Protein AF-A0A7J5YFG7-F1 (afdb_monomer)

Organism: Dissostichus mawsoni (NCBI:txid36200)

Nearest PDB structures (foldseek):
  5m31-assembly1_A  TM=5.733E-01  e=1.167E+00  Thermus aquaticus Y51MC23
  4o1f-assembly1_B  TM=4.281E-01  e=4.081E-01  Desulfitobacterium hafniense DCB-2
  7xhj-assembly1_B  TM=3.466E-01  e=3.187E-01  Deinococcus radiodurans R1 = ATCC 13939 = DSM 20539
  5lqd-assembly2_B  TM=6.273E-01  e=2.302E+00  Streptomyces venezuelae ATCC 10712
  4o1e-assembly1_B  TM=4.181E-01  e=1.690E+00  Desulfitobacterium hafniense DCB-2

Mean predicted aligned error: 8.56 Å

InterPro domains:
  IPR057106 NXPE, C-terminal [PF24536] (20-116)

Foldseek 3Di:
DPPPPDLVDEDAPPVVPCPPDPVVVLLVVLLVVLVVLVVVCVVPVPHAYEYEQAQDDPPDPVSVVSRVSNCVSCPPPRYHYLDNHVLQVVDPDDRDSPRDPVSVVVSVVVVCCRVPPPDDD

Structure (mmCIF, N/CA/C/O backbone):
data_AF-A0A7J5YFG7-F1
#
_entry.id   AF-A0A7J5YFG7-F1
#
loop_
_atom_site.group_PDB
_atom_site.id
_atom_site.type_symbol
_atom_site.label_atom_id
_atom_site.label_alt_id
_atom_site.label_comp_id
_atom_site.label_asym_id
_atom_site.label_entity_id
_atom_site.label_seq_id
_atom_site.pdbx_PDB_ins_code
_atom_site.Cartn_x
_atom_site.Cartn_y
_atom_site.Cartn_z
_atom_site.occupancy
_atom_site.B_iso_or_equiv
_atom_site.auth_seq_id
_atom_site.auth_comp_id
_atom_site.auth_asym_id
_atom_site.auth_atom_id
_atom_site.pdbx_PDB_model_num
ATOM 1 N N . MET A 1 1 ? 3.954 8.766 33.338 1.00 30.98 1 MET A N 1
ATOM 2 C CA . MET A 1 1 ? 2.622 8.396 32.813 1.00 30.98 1 MET A CA 1
ATOM 3 C C . MET A 1 1 ? 2.689 8.447 31.288 1.00 30.98 1 MET A C 1
ATOM 5 O O . MET A 1 1 ? 2.490 9.496 30.697 1.00 30.98 1 MET A O 1
ATOM 9 N N . ILE A 1 2 ? 3.128 7.351 30.657 1.00 34.25 2 ILE A N 1
ATOM 10 C CA . ILE A 1 2 ? 3.296 7.263 29.197 1.00 34.25 2 ILE A CA 1
ATOM 11 C C . ILE A 1 2 ? 1.944 6.848 28.621 1.00 34.25 2 ILE A C 1
ATOM 13 O O . ILE A 1 2 ? 1.423 5.787 28.962 1.00 34.25 2 ILE A O 1
ATOM 17 N N . ASN A 1 3 ? 1.360 7.719 27.807 1.00 30.55 3 ASN A N 1
ATOM 18 C CA . ASN A 1 3 ? 0.029 7.574 27.236 1.00 30.55 3 ASN A CA 1
ATOM 19 C C . ASN A 1 3 ? -0.005 6.343 26.304 1.00 30.55 3 ASN A C 1
ATOM 21 O O . ASN A 1 3 ? 0.471 6.400 25.172 1.00 30.55 3 ASN A O 1
ATOM 25 N N . ARG A 1 4 ? -0.522 5.201 26.784 1.00 37.06 4 ARG A N 1
ATOM 26 C CA . ARG A 1 4 ? -0.696 3.954 26.009 1.00 37.06 4 ARG A CA 1
ATOM 27 C C . ARG A 1 4 ? -1.916 4.048 25.077 1.00 37.06 4 ARG A C 1
ATOM 29 O O . ARG A 1 4 ? -2.811 3.212 25.121 1.00 37.06 4 ARG A O 1
ATOM 36 N N . GLY A 1 5 ? -1.960 5.087 24.246 1.00 34.34 5 GLY A N 1
ATOM 37 C CA . GLY A 1 5 ? -2.855 5.186 23.095 1.00 34.34 5 GLY A CA 1
ATOM 38 C C . GLY A 1 5 ? -2.133 4.613 21.886 1.00 34.34 5 GLY A C 1
ATOM 39 O O . GLY A 1 5 ? -1.482 5.344 21.148 1.00 34.34 5 GLY A O 1
ATOM 40 N N . SER A 1 6 ? -2.151 3.292 21.758 1.00 38.94 6 SER A N 1
ATOM 41 C CA . SER A 1 6 ? -1.314 2.528 20.841 1.00 38.94 6 SER A CA 1
ATOM 42 C C . SER A 1 6 ? -1.574 2.852 19.365 1.00 38.94 6 SER A C 1
ATOM 44 O O . SER A 1 6 ? -2.350 2.180 18.687 1.00 38.94 6 SER A O 1
ATOM 46 N N . GLN A 1 7 ? -0.874 3.856 18.839 1.00 43.31 7 GLN A N 1
ATOM 47 C CA . GLN A 1 7 ? -0.642 4.015 17.407 1.00 43.31 7 GLN A CA 1
ATOM 48 C C . GLN A 1 7 ? 0.304 2.896 16.959 1.00 43.31 7 GLN A C 1
ATOM 50 O O . GLN A 1 7 ? 1.520 3.065 16.872 1.00 43.31 7 GLN A O 1
ATOM 55 N N . HIS A 1 8 ? -0.238 1.697 16.747 1.00 42.56 8 HIS A N 1
ATOM 56 C CA . HIS A 1 8 ? 0.517 0.597 16.158 1.00 42.56 8 HIS A CA 1
ATOM 57 C C . HIS A 1 8 ? 0.703 0.885 14.666 1.00 42.56 8 HIS A C 1
ATOM 59 O O . HIS A 1 8 ? -0.118 0.539 13.822 1.00 42.56 8 HIS A O 1
ATOM 65 N N . CYS A 1 9 ? 1.782 1.623 14.417 1.00 39.88 9 CYS A N 1
ATOM 66 C CA . CYS A 1 9 ? 2.243 2.167 13.155 1.00 39.88 9 CYS A CA 1
ATOM 67 C C . CYS A 1 9 ? 2.390 1.103 12.051 1.00 39.88 9 CYS A C 1
ATOM 69 O O . CYS A 1 9 ? 2.927 0.013 12.261 1.00 39.88 9 CYS A O 1
ATOM 71 N N . CYS A 1 10 ? 1.894 1.494 10.876 1.00 39.06 10 CYS A N 1
ATOM 72 C CA . CYS A 1 10 ? 2.073 0.984 9.522 1.00 39.06 10 CYS A CA 1
ATOM 73 C C . CYS A 1 10 ? 3.182 -0.058 9.318 1.00 39.06 10 CYS A C 1
ATOM 75 O O . CYS A 1 10 ? 4.372 0.263 9.344 1.00 39.06 10 CYS A O 1
ATOM 77 N N . ARG A 1 11 ? 2.804 -1.289 8.942 1.00 35.78 11 ARG A N 1
ATOM 78 C CA . ARG A 1 11 ? 3.754 -2.207 8.306 1.00 35.78 11 ARG A CA 1
ATOM 79 C C . ARG A 1 11 ? 3.726 -2.017 6.793 1.00 35.78 11 ARG A C 1
ATOM 81 O O . AR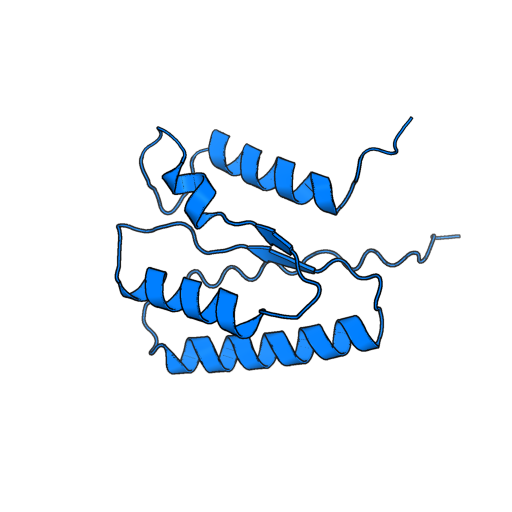G A 1 11 ? 2.868 -2.550 6.099 1.00 35.78 11 ARG A O 1
ATOM 88 N N . PHE A 1 12 ? 4.696 -1.252 6.305 1.00 35.41 12 PHE A N 1
ATOM 89 C CA . PHE A 1 12 ? 5.015 -1.108 4.889 1.00 35.41 12 PHE A CA 1
ATOM 90 C C . PHE A 1 12 ? 5.529 -2.455 4.348 1.00 35.41 12 PHE A C 1
ATOM 92 O O . PHE A 1 12 ? 6.673 -2.839 4.592 1.00 35.41 12 PHE A O 1
ATOM 99 N N . TRP A 1 13 ? 4.689 -3.209 3.638 1.00 41.53 13 TRP A N 1
ATOM 100 C CA . TRP A 1 13 ? 5.128 -4.424 2.948 1.00 41.53 13 TRP A CA 1
ATOM 101 C C . TRP A 1 13 ? 5.626 -4.053 1.555 1.00 41.53 13 TRP A C 1
ATOM 103 O O . TRP A 1 13 ? 4.875 -4.051 0.585 1.00 41.53 13 TRP A O 1
ATOM 113 N N . ASN A 1 14 ? 6.911 -3.715 1.456 1.00 40.75 14 ASN A N 1
ATOM 114 C CA . ASN A 1 14 ? 7.567 -3.549 0.166 1.00 40.75 14 ASN A CA 1
ATOM 115 C C . ASN A 1 14 ? 7.829 -4.951 -0.422 1.00 40.75 14 ASN A C 1
ATOM 117 O O . ASN A 1 14 ? 8.824 -5.595 -0.100 1.00 40.75 14 ASN A O 1
ATOM 121 N N . LEU A 1 15 ? 6.902 -5.466 -1.238 1.00 52.28 15 LEU A N 1
ATOM 122 C CA . LEU A 1 15 ? 7.013 -6.769 -1.923 1.00 52.28 15 LEU A CA 1
ATOM 123 C C . LEU A 1 15 ? 7.912 -6.687 -3.178 1.00 52.28 15 LEU A C 1
ATOM 125 O O . LEU A 1 15 ? 7.698 -7.410 -4.147 1.00 52.28 15 LEU A O 1
ATOM 129 N N . GLY A 1 16 ? 8.927 -5.816 -3.166 1.00 47.62 16 GLY A N 1
ATOM 130 C CA . GLY A 1 16 ? 9.781 -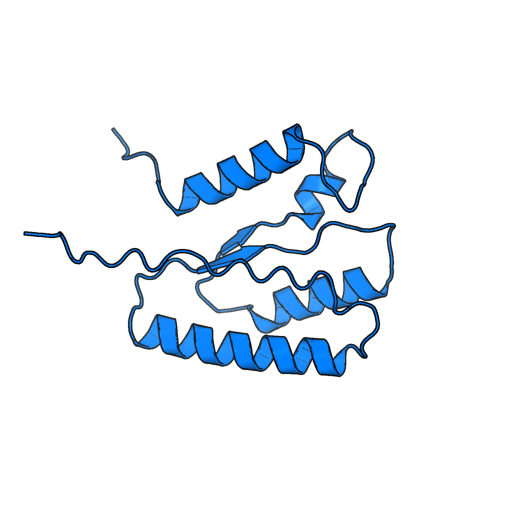5.501 -4.319 1.00 47.62 16 GLY A CA 1
ATOM 131 C C . GLY A 1 16 ? 10.718 -6.622 -4.792 1.00 47.62 16 GLY A C 1
ATOM 132 O O . GLY A 1 16 ? 11.449 -6.431 -5.757 1.00 47.62 16 GLY A O 1
ATOM 133 N N . SER A 1 17 ? 10.704 -7.792 -4.152 1.00 51.75 17 SER A N 1
ATOM 134 C CA . SER A 1 17 ? 11.582 -8.934 -4.460 1.00 51.75 17 SER A CA 1
ATOM 135 C C . SER A 1 17 ? 10.818 -10.242 -4.721 1.00 51.75 17 SER A C 1
ATOM 137 O O . SER A 1 17 ? 11.350 -11.332 -4.530 1.00 51.75 17 SER A O 1
ATOM 139 N N . LEU A 1 18 ? 9.560 -10.154 -5.176 1.00 52.66 18 LEU A N 1
ATOM 140 C CA . LEU A 1 18 ? 8.763 -11.316 -5.609 1.00 52.66 18 LEU A CA 1
ATOM 141 C C . LEU A 1 18 ? 8.775 -11.582 -7.117 1.00 52.66 18 LEU A C 1
ATOM 143 O O . LEU A 1 18 ? 8.168 -12.552 -7.555 1.00 52.66 18 LEU A O 1
ATOM 147 N N . TRP A 1 19 ? 9.484 -10.771 -7.899 1.00 54.06 19 TRP A N 1
ATOM 148 C CA . TRP A 1 19 ? 9.400 -10.809 -9.362 1.00 54.06 19 TRP A CA 1
ATOM 149 C C . TRP A 1 19 ? 9.885 -12.123 -9.996 1.00 54.06 19 TRP A C 1
ATOM 151 O O . TRP A 1 19 ? 9.442 -12.482 -11.078 1.00 54.06 19 TRP A O 1
ATOM 161 N N . PHE A 1 20 ? 10.753 -12.867 -9.303 1.00 59.88 20 PHE A N 1
ATOM 162 C CA . PHE A 1 20 ? 11.264 -14.168 -9.753 1.00 59.88 20 PHE A CA 1
ATOM 163 C C . PHE A 1 20 ? 10.424 -15.366 -9.288 1.00 59.88 20 PHE A C 1
ATOM 165 O O . PHE A 1 20 ? 10.790 -16.508 -9.552 1.00 59.88 20 PHE A O 1
ATOM 172 N N . PHE A 1 21 ? 9.325 -15.138 -8.564 1.00 70.25 21 PHE A N 1
ATOM 173 C CA . PHE A 1 21 ? 8.503 -16.213 -8.015 1.00 70.25 21 PHE A CA 1
ATOM 174 C C . PHE A 1 21 ? 7.160 -16.314 -8.744 1.00 70.25 21 PHE A C 1
ATOM 176 O O . PHE A 1 21 ? 6.586 -15.286 -9.103 1.00 70.25 21 PHE A O 1
ATOM 183 N N . PRO A 1 22 ? 6.604 -17.529 -8.898 1.00 84.25 22 PRO A N 1
ATOM 184 C CA . PRO A 1 22 ? 5.261 -17.712 -9.437 1.00 84.25 22 PRO A CA 1
ATOM 185 C C . PRO A 1 22 ? 4.210 -16.913 -8.653 1.00 84.25 22 PRO A C 1
ATOM 187 O O . PRO A 1 22 ? 4.317 -16.741 -7.429 1.00 84.25 22 PRO A O 1
ATOM 190 N N . ILE A 1 23 ? 3.166 -16.454 -9.345 1.00 85.62 23 ILE A N 1
ATOM 191 C CA . ILE A 1 23 ? 2.096 -15.619 -8.775 1.00 85.62 23 ILE A CA 1
ATOM 192 C C . ILE A 1 23 ? 1.392 -16.301 -7.589 1.00 85.62 23 ILE A C 1
ATOM 194 O O . ILE A 1 23 ? 0.935 -15.642 -6.657 1.00 85.62 23 ILE A O 1
ATOM 198 N N . GLU A 1 24 ? 1.378 -17.630 -7.541 1.00 89.44 24 GLU A N 1
ATOM 199 C CA . GLU A 1 24 ? 0.816 -18.422 -6.450 1.00 89.44 24 GLU A CA 1
ATOM 200 C C . GLU A 1 24 ? 1.551 -18.180 -5.127 1.00 89.44 24 GLU A C 1
ATOM 202 O O . GLU A 1 24 ? 0.944 -18.220 -4.054 1.00 89.44 24 GLU A O 1
ATOM 207 N N . VAL A 1 25 ? 2.863 -17.921 -5.171 1.00 88.31 25 VAL A N 1
ATOM 208 C CA . VAL A 1 25 ? 3.648 -17.567 -3.979 1.00 88.31 25 VAL A CA 1
ATOM 209 C C . VAL A 1 25 ? 3.238 -16.184 -3.480 1.00 88.31 25 VAL A C 1
ATOM 211 O O . VAL A 1 25 ? 3.069 -15.993 -2.272 1.00 88.31 25 VAL A O 1
ATOM 214 N N . TYR A 1 26 ? 3.024 -15.238 -4.398 1.00 85.81 26 TYR A N 1
ATOM 215 C CA . TYR A 1 26 ? 2.524 -13.900 -4.086 1.00 85.81 26 TYR A CA 1
ATOM 216 C C . TYR A 1 26 ? 1.130 -13.962 -3.444 1.00 85.81 26 TYR A C 1
ATOM 218 O O . TYR A 1 26 ? 0.938 -13.441 -2.343 1.00 85.81 26 TYR A O 1
ATOM 226 N N . ILE A 1 27 ? 0.195 -14.702 -4.050 1.00 91.31 27 ILE A N 1
ATOM 227 C CA . ILE A 1 27 ? -1.164 -14.918 -3.531 1.00 91.31 27 ILE A CA 1
ATOM 228 C C . ILE A 1 27 ? -1.126 -15.523 -2.125 1.00 91.31 27 ILE A C 1
ATOM 230 O O . ILE A 1 27 ? -1.748 -14.985 -1.208 1.00 91.31 27 ILE A O 1
ATOM 234 N N . ARG A 1 28 ? -0.361 -16.603 -1.912 1.00 92.44 28 ARG A N 1
ATOM 235 C CA . ARG A 1 28 ? -0.250 -17.253 -0.594 1.00 92.44 28 ARG A CA 1
ATOM 236 C C . ARG A 1 28 ? 0.283 -16.303 0.478 1.00 92.44 28 ARG A C 1
ATOM 238 O O . ARG A 1 28 ? -0.204 -16.316 1.610 1.00 92.44 28 ARG A O 1
ATOM 245 N N . ARG A 1 29 ? 1.271 -15.464 0.145 1.00 90.06 29 ARG A N 1
ATOM 246 C CA . ARG A 1 29 ? 1.791 -14.443 1.070 1.00 90.06 29 ARG A CA 1
ATOM 247 C C . ARG A 1 29 ? 0.718 -13.412 1.407 1.00 90.06 29 ARG A C 1
ATOM 249 O O . ARG A 1 29 ? 0.496 -13.145 2.586 1.00 90.06 29 ARG A O 1
ATOM 256 N N . LEU A 1 30 ? 0.016 -12.889 0.405 1.00 91.62 30 LEU A N 1
ATOM 257 C CA . LEU A 1 30 ? -1.044 -11.907 0.620 1.00 91.62 30 LEU A CA 1
ATOM 258 C C . LEU A 1 30 ? -2.227 -12.470 1.416 1.00 91.62 30 LEU A C 1
ATOM 260 O O . LEU A 1 30 ? -2.753 -11.771 2.275 1.00 91.62 30 LEU A O 1
ATOM 264 N N . GLN A 1 31 ? -2.604 -13.734 1.219 1.00 94.00 31 GLN A N 1
ATOM 265 C CA . GLN A 1 31 ? -3.641 -14.394 2.022 1.00 94.00 31 GLN A CA 1
ATOM 266 C C . GLN A 1 31 ? -3.252 -14.490 3.505 1.00 94.00 31 GLN A C 1
ATOM 268 O O . GLN A 1 31 ? -4.071 -14.203 4.381 1.00 94.00 31 GLN A O 1
ATOM 273 N N . ARG A 1 32 ? -1.989 -14.830 3.804 1.00 94.31 32 ARG A N 1
ATOM 274 C CA . ARG A 1 32 ? -1.474 -14.833 5.185 1.00 94.31 32 ARG A CA 1
ATOM 275 C C . ARG A 1 32 ? -1.506 -13.433 5.801 1.00 94.31 32 ARG A C 1
ATOM 277 O O . ARG A 1 32 ? -1.921 -13.287 6.949 1.00 94.31 32 ARG A O 1
ATOM 284 N N . ILE A 1 33 ? -1.128 -12.406 5.035 1.00 92.44 33 ILE A N 1
ATOM 285 C CA . ILE A 1 33 ? -1.199 -11.008 5.486 1.00 92.44 33 ILE A CA 1
ATOM 286 C C . ILE A 1 33 ? -2.657 -10.589 5.710 1.00 92.44 33 ILE A C 1
ATOM 288 O O . ILE A 1 33 ? -2.954 -10.022 6.757 1.00 92.44 33 ILE A O 1
ATOM 292 N N . ARG A 1 34 ? -3.583 -10.919 4.799 1.00 94.25 34 ARG A N 1
ATOM 293 C CA . ARG A 1 34 ? -5.022 -10.654 4.962 1.00 94.25 34 ARG A CA 1
ATOM 294 C C . ARG A 1 34 ? -5.546 -11.261 6.263 1.00 94.25 34 ARG A C 1
ATOM 296 O O . ARG A 1 34 ? -6.213 -10.569 7.022 1.00 94.25 34 ARG A O 1
ATOM 303 N N . SER A 1 35 ? -5.215 -12.520 6.554 1.00 95.31 35 SER A N 1
ATOM 304 C CA . SER A 1 35 ? -5.622 -13.176 7.805 1.00 95.31 35 SER A CA 1
ATOM 305 C C . SER A 1 35 ? -5.079 -12.450 9.043 1.00 95.31 35 SER A C 1
ATOM 307 O O . SER A 1 35 ? -5.821 -12.211 9.995 1.00 95.31 35 SER A O 1
ATOM 309 N N . ALA A 1 36 ? -3.809 -12.032 9.018 1.00 94.38 36 ALA A N 1
ATOM 310 C CA . ALA A 1 36 ? -3.216 -11.247 10.099 1.00 94.38 36 ALA A CA 1
ATOM 311 C C . ALA A 1 36 ? -3.889 -9.872 10.266 1.00 94.38 36 ALA A C 1
ATOM 313 O O . ALA A 1 36 ? -4.128 -9.444 11.392 1.00 94.38 36 ALA A O 1
ATOM 314 N N . VAL A 1 37 ? -4.235 -9.209 9.160 1.00 92.38 37 VAL A N 1
ATOM 315 C CA . VAL A 1 37 ? -4.968 -7.935 9.148 1.00 92.38 37 VAL A CA 1
ATOM 316 C C . VAL A 1 37 ? -6.363 -8.092 9.748 1.00 92.38 37 VAL A C 1
ATOM 318 O O . VAL A 1 37 ? -6.739 -7.298 10.603 1.00 92.38 37 VAL A O 1
ATOM 321 N N . VAL A 1 38 ? -7.106 -9.134 9.367 1.00 94.81 38 VAL A N 1
ATOM 322 C CA . VAL A 1 38 ? -8.431 -9.421 9.940 1.00 94.81 38 VAL A CA 1
ATOM 323 C C . VAL A 1 38 ? -8.331 -9.611 11.452 1.00 94.81 38 VAL A C 1
ATOM 325 O O . VAL A 1 38 ? -9.066 -8.973 12.195 1.00 94.81 38 VAL A O 1
ATOM 328 N N . ARG A 1 39 ? -7.366 -10.410 11.923 1.00 95.06 39 ARG A N 1
ATOM 329 C CA . ARG A 1 39 ? -7.132 -10.613 13.363 1.00 95.06 39 ARG A CA 1
ATOM 330 C C . ARG A 1 39 ? -6.739 -9.327 14.096 1.00 95.06 39 ARG A C 1
ATOM 332 O O . ARG A 1 39 ? -7.081 -9.158 15.262 1.00 95.06 39 ARG A O 1
ATOM 339 N N . LEU A 1 40 ? -5.987 -8.441 13.442 1.00 91.38 40 LEU A N 1
ATOM 340 C CA . LEU A 1 40 ? -5.615 -7.147 14.010 1.00 91.38 40 LEU A CA 1
ATOM 341 C C . LEU A 1 40 ? -6.839 -6.239 14.160 1.00 91.38 40 LEU A C 1
ATOM 343 O O . LEU A 1 40 ? -7.020 -5.663 15.227 1.00 91.38 40 LEU A O 1
ATOM 347 N N . LEU A 1 41 ? -7.678 -6.149 13.127 1.00 91.19 41 LEU A N 1
ATOM 348 C CA . LEU A 1 41 ? -8.899 -5.341 13.149 1.00 91.19 41 LEU A CA 1
ATOM 349 C C . LEU A 1 41 ? -9.935 -5.883 14.140 1.00 91.19 41 LEU A C 1
ATOM 351 O O . LEU A 1 41 ? -10.606 -5.093 14.792 1.00 91.19 41 LEU A O 1
ATOM 355 N N . ASP A 1 42 ? -10.016 -7.202 14.309 1.00 94.19 42 ASP A N 1
ATOM 356 C CA . ASP A 1 42 ? -10.871 -7.836 15.318 1.00 94.19 42 ASP A CA 1
ATOM 357 C C . ASP A 1 42 ? -10.456 -7.438 16.748 1.00 94.19 42 ASP A C 1
ATOM 359 O O . ASP A 1 42 ? -11.280 -7.051 17.573 1.00 94.19 42 ASP A O 1
ATOM 363 N N . ARG A 1 43 ? -9.144 -7.416 17.029 1.00 94.62 43 ARG A N 1
ATOM 364 C CA . ARG A 1 43 ? -8.606 -6.980 18.331 1.00 94.62 43 ARG A CA 1
ATOM 365 C C . ARG A 1 43 ? -8.655 -5.460 18.529 1.00 94.62 43 ARG A C 1
ATOM 367 O O . ARG A 1 43 ? -8.766 -4.989 19.661 1.00 94.62 43 ARG A O 1
ATOM 374 N N . ALA A 1 44 ? -8.470 -4.695 17.460 1.00 92.06 44 ALA A N 1
ATOM 375 C CA . ALA A 1 44 ? -8.329 -3.245 17.488 1.00 92.06 44 ALA A CA 1
ATOM 376 C C . ALA A 1 44 ? -9.017 -2.618 16.259 1.00 92.06 44 ALA A C 1
ATOM 378 O O . ALA A 1 44 ? -8.352 -2.227 15.298 1.00 92.06 44 ALA A O 1
ATOM 379 N N . PRO A 1 45 ? -10.352 -2.453 16.287 1.00 91.19 45 PRO A N 1
ATOM 380 C CA . PRO A 1 45 ? -11.119 -2.009 15.117 1.00 91.19 45 PRO A CA 1
ATOM 381 C C . PRO A 1 45 ? -10.817 -0.566 14.694 1.00 91.19 45 PRO A C 1
ATOM 383 O O . PRO A 1 45 ? -11.090 -0.179 13.562 1.00 91.19 45 PRO A O 1
ATOM 386 N N . LYS A 1 46 ? -10.228 0.235 15.591 1.00 88.50 46 LYS A N 1
ATOM 387 C CA . LYS A 1 46 ? -9.800 1.618 15.324 1.00 88.50 46 LYS A CA 1
ATOM 388 C C . LYS A 1 46 ? -8.406 1.712 14.688 1.00 88.50 46 LYS A C 1
ATOM 390 O O . LYS A 1 46 ? -7.917 2.818 14.474 1.00 88.50 46 LYS A O 1
ATOM 395 N N . THR A 1 47 ? -7.726 0.590 14.444 1.00 88.25 47 THR A N 1
ATOM 396 C CA . THR A 1 47 ? -6.402 0.605 13.818 1.00 88.25 47 THR A CA 1
ATOM 397 C C . THR A 1 47 ? -6.510 1.000 12.350 1.00 88.25 47 THR A C 1
ATOM 399 O O . THR A 1 47 ? -7.226 0.375 11.575 1.00 88.25 47 THR A O 1
ATOM 402 N N . VAL A 1 48 ? -5.744 2.018 11.966 1.00 89.50 48 VAL A N 1
ATOM 403 C CA . VAL A 1 48 ? -5.603 2.443 10.574 1.00 89.50 48 VAL A CA 1
ATOM 404 C C . VAL A 1 48 ? -4.581 1.539 9.892 1.00 89.50 48 VAL A C 1
ATOM 406 O O . VAL A 1 48 ? -3.430 1.452 10.324 1.00 89.50 48 VAL A O 1
ATOM 409 N N . ILE A 1 49 ? -4.996 0.854 8.829 1.00 89.88 49 ILE A N 1
ATOM 410 C CA . ILE A 1 49 ? -4.125 -0.026 8.045 1.00 89.88 49 ILE A CA 1
ATOM 411 C C . ILE A 1 49 ? -3.923 0.598 6.678 1.00 89.88 49 ILE A C 1
ATOM 413 O O . ILE A 1 49 ? -4.883 0.871 5.966 1.00 89.88 49 ILE A O 1
ATOM 417 N N . ILE A 1 50 ? -2.662 0.800 6.316 1.00 90.25 50 ILE A N 1
ATOM 418 C CA . ILE A 1 50 ? -2.269 1.439 5.066 1.00 90.25 50 ILE A CA 1
ATOM 419 C C . ILE A 1 50 ? -1.417 0.453 4.272 1.00 90.25 50 ILE A C 1
ATOM 421 O O . ILE A 1 50 ? -0.434 -0.084 4.786 1.00 90.25 50 ILE A O 1
ATOM 425 N N . ILE A 1 51 ? -1.799 0.204 3.024 1.00 89.88 51 ILE A N 1
ATOM 426 C CA . ILE A 1 51 ? -1.107 -0.694 2.099 1.00 89.88 51 ILE A CA 1
ATOM 427 C C . ILE A 1 51 ? -0.662 0.130 0.898 1.00 89.88 51 ILE A C 1
ATOM 429 O O . ILE A 1 51 ? -1.448 0.860 0.306 1.00 89.88 51 ILE A O 1
ATOM 433 N N . ARG A 1 52 ? 0.605 0.009 0.520 1.00 87.25 52 ARG A N 1
ATOM 434 C CA . ARG A 1 52 ? 1.160 0.696 -0.646 1.00 87.25 52 ARG A CA 1
ATOM 435 C C . ARG A 1 52 ? 1.203 -0.252 -1.849 1.00 87.25 52 ARG A C 1
ATOM 437 O O . ARG A 1 52 ? 1.671 -1.380 -1.697 1.00 87.25 52 ARG A O 1
ATOM 444 N N . THR A 1 53 ? 0.773 0.210 -3.025 1.00 85.25 53 THR A N 1
ATOM 445 C CA . THR A 1 53 ? 0.938 -0.527 -4.294 1.00 85.25 53 THR A CA 1
ATOM 446 C C . THR A 1 53 ? 2.384 -0.452 -4.807 1.00 85.25 53 THR A C 1
ATOM 448 O O . THR A 1 53 ? 3.196 0.361 -4.353 1.00 85.25 53 THR A O 1
ATOM 451 N N . ALA A 1 54 ? 2.772 -1.361 -5.701 1.00 79.62 54 ALA A N 1
ATOM 452 C CA . ALA A 1 54 ? 4.119 -1.345 -6.267 1.00 79.62 54 ALA A CA 1
ATOM 453 C C . ALA A 1 54 ? 4.299 -0.142 -7.209 1.00 79.62 54 ALA A C 1
ATOM 455 O O . ALA A 1 54 ? 3.348 0.302 -7.845 1.00 79.62 54 ALA A O 1
ATOM 456 N N . ASN A 1 55 ? 5.529 0.365 -7.334 1.00 75.81 55 ASN A N 1
ATOM 457 C CA . ASN A 1 55 ? 5.829 1.338 -8.386 1.00 75.81 55 ASN A CA 1
ATOM 458 C C . ASN A 1 55 ? 5.878 0.606 -9.734 1.00 75.81 55 ASN A C 1
ATOM 460 O O . ASN A 1 55 ? 6.422 -0.504 -9.789 1.00 75.81 55 ASN A O 1
ATOM 464 N N . PRO A 1 56 ? 5.390 1.220 -10.820 1.00 68.88 56 PRO A N 1
ATOM 465 C CA . PRO A 1 56 ? 5.435 0.608 -12.130 1.00 68.88 56 PRO A CA 1
ATOM 466 C C . PRO A 1 56 ? 6.892 0.535 -12.590 1.00 68.88 56 PRO A C 1
ATOM 468 O O . PRO A 1 56 ? 7.535 1.547 -12.868 1.00 68.88 56 PRO A O 1
ATOM 471 N N . LYS A 1 57 ? 7.431 -0.683 -12.674 1.00 64.19 57 LYS A N 1
ATOM 472 C CA . LYS A 1 57 ? 8.623 -0.963 -13.474 1.00 64.19 57 LYS A CA 1
ATOM 473 C C . LYS A 1 57 ? 8.155 -1.346 -14.865 1.00 64.19 57 LYS A C 1
ATOM 475 O O . LYS A 1 57 ? 7.543 -2.394 -15.015 1.00 64.19 57 LYS A O 1
ATOM 480 N N . ALA A 1 58 ? 8.438 -0.481 -15.839 1.00 57.59 58 ALA A N 1
ATOM 481 C CA . ALA A 1 58 ? 8.384 -0.777 -17.271 1.00 57.59 58 ALA A CA 1
ATOM 482 C C . ALA A 1 58 ? 7.249 -1.741 -17.678 1.00 57.59 58 ALA A C 1
ATOM 484 O O . ALA A 1 58 ? 7.549 -2.854 -18.080 1.00 57.59 58 ALA A O 1
ATOM 485 N N . PHE A 1 59 ? 5.979 -1.331 -17.515 1.00 62.06 59 PHE A N 1
ATOM 486 C CA . PHE A 1 59 ? 4.766 -2.006 -18.028 1.00 62.06 59 PHE A CA 1
ATOM 487 C C . PHE A 1 59 ? 4.841 -3.540 -18.144 1.00 62.06 59 PHE A C 1
ATOM 489 O O . PHE A 1 59 ? 4.445 -4.133 -19.146 1.00 62.06 59 PHE A O 1
ATOM 496 N N . ASP A 1 60 ? 5.356 -4.204 -17.116 1.00 73.94 60 ASP A N 1
ATOM 497 C CA . ASP A 1 60 ? 5.470 -5.649 -17.141 1.00 73.94 60 ASP A CA 1
ATOM 498 C C . ASP A 1 60 ? 4.110 -6.250 -16.746 1.00 73.94 60 ASP A C 1
ATOM 500 O O . ASP A 1 60 ? 3.454 -5.836 -15.781 1.00 73.94 60 ASP A O 1
ATOM 504 N N . TRP A 1 61 ? 3.634 -7.201 -17.551 1.00 80.00 61 TRP A N 1
ATOM 505 C CA . TRP A 1 61 ? 2.337 -7.851 -17.347 1.00 80.00 61 TRP A CA 1
ATOM 506 C C . TRP A 1 61 ? 2.213 -8.437 -15.936 1.00 80.00 61 TRP A C 1
ATOM 508 O O . TRP A 1 61 ? 1.145 -8.384 -15.327 1.00 80.00 61 TRP A O 1
ATOM 518 N N . PHE A 1 62 ? 3.314 -8.952 -15.386 1.00 81.88 62 PHE A N 1
ATOM 519 C CA . PHE A 1 62 ? 3.342 -9.576 -14.070 1.00 81.88 62 PHE A CA 1
ATOM 520 C C . PHE A 1 62 ? 3.039 -8.594 -12.925 1.00 81.88 62 PHE A C 1
ATOM 522 O O . PHE A 1 62 ? 2.305 -8.934 -11.998 1.00 81.88 62 PHE A O 1
ATOM 529 N N . SER A 1 63 ? 3.528 -7.359 -12.996 1.00 80.31 63 SER A N 1
ATOM 530 C CA . SER A 1 63 ? 3.285 -6.305 -12.009 1.00 80.31 63 SER A CA 1
ATOM 531 C C . SER A 1 63 ? 1.830 -5.861 -12.040 1.00 80.31 63 SER A C 1
ATOM 533 O O . SER A 1 63 ? 1.225 -5.683 -10.983 1.00 80.31 63 SER A O 1
ATOM 535 N N . VAL A 1 64 ? 1.233 -5.783 -13.235 1.00 84.81 64 VAL A N 1
ATOM 536 C CA . VAL A 1 64 ? -0.209 -5.537 -13.394 1.00 84.81 64 VAL A CA 1
ATOM 537 C C . VAL A 1 64 ? -1.026 -6.666 -12.758 1.00 84.81 64 VAL A C 1
ATOM 539 O O . VAL A 1 64 ? -2.020 -6.405 -12.080 1.00 84.81 64 VAL A O 1
ATOM 542 N N . GLN A 1 65 ? -0.611 -7.925 -12.932 1.00 87.31 65 GLN A N 1
ATOM 543 C CA . GLN A 1 65 ? -1.263 -9.062 -12.274 1.00 87.31 65 GLN A CA 1
ATOM 544 C C . GLN A 1 65 ? -1.140 -8.983 -10.747 1.00 87.31 65 GLN A C 1
ATOM 546 O O . GLN A 1 65 ? -2.131 -9.171 -10.041 1.00 87.31 65 GLN A O 1
ATOM 551 N N . CYS A 1 66 ? 0.042 -8.649 -10.228 1.00 86.25 66 CYS A N 1
ATOM 552 C CA . CYS A 1 66 ? 0.265 -8.503 -8.791 1.00 86.25 66 CYS A CA 1
ATOM 553 C C . CYS A 1 66 ? -0.598 -7.388 -8.184 1.00 86.25 66 CYS A C 1
ATOM 555 O O . CYS A 1 66 ? -1.209 -7.602 -7.138 1.00 86.25 66 CYS A O 1
ATOM 557 N N . ASP A 1 67 ? -0.704 -6.232 -8.845 1.00 87.94 67 ASP A N 1
ATOM 558 C CA . ASP A 1 67 ? -1.552 -5.125 -8.388 1.00 87.94 67 ASP A CA 1
ATOM 559 C C . ASP A 1 67 ? -3.039 -5.520 -8.350 1.00 87.94 67 ASP A C 1
ATOM 561 O O . ASP A 1 67 ? -3.716 -5.331 -7.334 1.00 87.94 67 ASP A O 1
ATOM 565 N N . LYS A 1 68 ? -3.537 -6.187 -9.401 1.00 90.75 68 LYS A N 1
ATOM 566 C CA . LYS A 1 68 ? -4.915 -6.711 -9.440 1.00 90.75 68 LYS A CA 1
ATOM 567 C C . LYS A 1 68 ? -5.189 -7.691 -8.302 1.00 90.75 68 LYS A C 1
ATOM 569 O O . LYS A 1 68 ? -6.215 -7.585 -7.627 1.00 90.75 68 LYS A O 1
ATOM 574 N N . VAL A 1 69 ? -4.270 -8.628 -8.067 1.00 92.12 69 VAL A N 1
ATOM 575 C CA . VAL A 1 69 ? -4.372 -9.605 -6.975 1.00 92.12 69 VAL A CA 1
ATOM 576 C C . VAL A 1 69 ? -4.359 -8.908 -5.614 1.00 92.12 69 VAL A C 1
ATOM 578 O O . VAL A 1 69 ? -5.173 -9.250 -4.755 1.00 92.12 69 VAL A O 1
ATOM 581 N N . LEU A 1 70 ? -3.486 -7.918 -5.408 1.00 91.62 70 LEU A N 1
ATOM 582 C CA . LEU A 1 70 ? -3.420 -7.141 -4.170 1.00 91.62 70 LEU A CA 1
ATOM 583 C C . LEU A 1 70 ? -4.765 -6.471 -3.869 1.00 91.62 70 LEU A C 1
ATOM 585 O O . LEU A 1 70 ? -5.321 -6.665 -2.785 1.00 91.62 70 LEU A O 1
ATOM 589 N N . ARG A 1 71 ? -5.327 -5.744 -4.842 1.00 92.38 71 ARG A N 1
ATOM 590 C CA . ARG A 1 71 ? -6.630 -5.078 -4.691 1.00 92.38 71 ARG A CA 1
ATOM 591 C C . ARG A 1 71 ? -7.750 -6.076 -4.426 1.00 92.38 71 ARG A C 1
ATOM 593 O O . ARG A 1 71 ? -8.577 -5.840 -3.549 1.00 92.38 71 ARG A O 1
ATOM 600 N N . ALA A 1 72 ? -7.761 -7.205 -5.133 1.00 95.12 72 ALA A N 1
ATOM 601 C CA . ALA A 1 72 ? -8.762 -8.248 -4.939 1.00 95.12 72 ALA A CA 1
ATOM 602 C C . ALA A 1 72 ? -8.688 -8.863 -3.532 1.00 95.12 72 ALA A C 1
ATOM 604 O O . ALA A 1 72 ? -9.716 -9.013 -2.872 1.00 95.12 72 ALA A O 1
ATOM 605 N N . ILE A 1 73 ? -7.482 -9.169 -3.041 1.00 94.12 73 ILE A N 1
ATOM 606 C CA . ILE A 1 73 ? -7.289 -9.795 -1.729 1.00 94.12 73 ILE A CA 1
ATOM 607 C C . ILE A 1 73 ? -7.659 -8.854 -0.591 1.00 94.12 73 ILE A C 1
ATOM 609 O O . ILE A 1 73 ? -8.137 -9.338 0.425 1.00 94.12 73 ILE A O 1
ATOM 613 N N . PHE A 1 74 ? -7.468 -7.543 -0.708 1.00 93.88 74 PHE A N 1
ATOM 614 C CA . PHE A 1 74 ? -7.815 -6.608 0.370 1.00 93.88 74 PHE A CA 1
ATOM 615 C C . PHE A 1 74 ? -9.188 -5.949 0.217 1.00 93.88 74 PHE A C 1
ATOM 617 O O . PHE A 1 74 ? -9.625 -5.235 1.120 1.00 93.88 74 PHE A O 1
ATOM 624 N N . LYS A 1 75 ? -9.916 -6.247 -0.865 1.00 93.50 75 LYS A N 1
ATOM 625 C CA . LYS A 1 75 ? -11.288 -5.778 -1.064 1.00 93.50 75 LYS A CA 1
ATOM 626 C C . LYS A 1 75 ? -12.174 -6.144 0.136 1.00 93.50 75 LYS A C 1
ATOM 628 O O . LYS A 1 75 ? -12.114 -7.260 0.667 1.00 93.50 75 LYS A O 1
ATOM 633 N N . GLY A 1 76 ? -12.994 -5.180 0.554 1.00 92.12 76 GLY A N 1
ATOM 634 C CA . GLY A 1 76 ? -13.956 -5.330 1.649 1.00 92.12 76 GLY A CA 1
ATOM 635 C C . GLY A 1 76 ? -13.360 -5.278 3.059 1.00 92.12 76 GLY A C 1
ATOM 636 O O . GLY A 1 76 ? -14.099 -5.480 4.015 1.00 92.12 76 GLY A O 1
ATOM 637 N N . LEU A 1 77 ? -12.056 -5.022 3.215 1.00 91.88 77 LEU A N 1
ATOM 638 C CA . LEU A 1 77 ? -11.454 -4.725 4.518 1.00 91.88 77 LEU A CA 1
ATOM 639 C C . LEU A 1 77 ? -11.308 -3.215 4.710 1.00 91.88 77 LEU A C 1
ATOM 641 O O . LEU A 1 77 ? -11.117 -2.483 3.741 1.00 91.88 77 LEU A O 1
ATOM 645 N N . ASN A 1 78 ? -11.352 -2.763 5.966 1.00 90.12 78 ASN A N 1
ATOM 646 C CA . ASN A 1 78 ? -11.084 -1.372 6.330 1.00 90.12 78 ASN A CA 1
ATOM 647 C C . ASN A 1 78 ? -9.576 -1.078 6.243 1.00 90.12 78 ASN A C 1
ATOM 649 O O . ASN A 1 78 ? -8.865 -1.073 7.249 1.00 90.12 78 ASN A O 1
ATOM 653 N N . VAL A 1 79 ? -9.078 -0.929 5.017 1.00 91.12 79 VAL A N 1
ATOM 654 C CA . VAL A 1 79 ? -7.685 -0.597 4.711 1.00 91.12 79 VAL A CA 1
ATOM 655 C C . VAL A 1 79 ? -7.638 0.560 3.717 1.00 91.12 79 VAL A C 1
ATOM 657 O O . VAL A 1 79 ? -8.475 0.655 2.820 1.00 91.12 79 VAL A O 1
ATOM 660 N N . HIS A 1 80 ? -6.629 1.414 3.838 1.00 90.81 80 HIS A N 1
ATOM 661 C CA . HIS A 1 80 ? -6.345 2.479 2.884 1.00 90.81 80 HIS A CA 1
ATOM 662 C C . HIS A 1 80 ? -5.253 2.030 1.917 1.00 90.81 80 HIS A C 1
ATOM 664 O O . HIS A 1 80 ? -4.235 1.474 2.338 1.00 90.81 80 HIS A O 1
ATOM 670 N N . LEU A 1 81 ? -5.448 2.278 0.622 1.00 89.69 81 LEU A N 1
ATOM 671 C CA . LEU A 1 81 ? -4.440 2.010 -0.399 1.00 89.69 81 LEU A CA 1
ATOM 672 C C . LEU A 1 81 ? -3.732 3.310 -0.781 1.00 89.69 81 LEU A C 1
ATOM 674 O O . LEU A 1 81 ? -4.373 4.242 -1.256 1.00 89.69 81 LEU A O 1
ATOM 678 N N . ILE A 1 82 ? -2.411 3.358 -0.611 1.00 90.38 82 ILE A N 1
ATOM 679 C CA . ILE A 1 82 ? -1.570 4.381 -1.240 1.00 90.38 82 ILE A CA 1
ATOM 680 C C . ILE A 1 82 ? -1.202 3.858 -2.620 1.00 90.38 82 ILE A C 1
ATOM 682 O O . ILE A 1 82 ? -0.366 2.955 -2.751 1.00 90.38 82 ILE A O 1
ATOM 686 N N . ASP A 1 83 ? -1.854 4.416 -3.635 1.00 87.38 83 ASP A N 1
ATOM 687 C CA . ASP A 1 83 ? -1.718 3.984 -5.018 1.00 87.38 83 ASP A CA 1
ATOM 688 C C . ASP A 1 83 ? -0.461 4.559 -5.679 1.00 87.38 83 ASP A C 1
ATOM 690 O O . ASP A 1 83 ? -0.506 5.453 -6.519 1.00 87.38 83 ASP A O 1
ATOM 694 N N . ALA A 1 84 ? 0.697 4.044 -5.273 1.00 85.00 84 ALA A N 1
ATOM 695 C CA . ALA A 1 84 ? 1.978 4.439 -5.840 1.00 85.00 84 ALA A CA 1
ATOM 696 C C . ALA A 1 84 ? 2.062 4.171 -7.354 1.00 85.00 84 ALA A C 1
ATOM 698 O O . ALA A 1 84 ? 2.816 4.858 -8.041 1.00 85.00 84 ALA A O 1
ATOM 699 N N . TRP A 1 85 ? 1.289 3.207 -7.865 1.00 83.94 85 TRP A N 1
ATOM 700 C CA . TRP A 1 85 ? 1.172 2.919 -9.292 1.00 83.94 85 TRP A CA 1
ATOM 701 C C . TRP A 1 85 ? 0.594 4.108 -10.060 1.00 83.94 85 TRP A C 1
ATOM 703 O O . TRP A 1 85 ? 1.280 4.692 -10.900 1.00 83.94 85 TRP A O 1
ATOM 713 N N . GLU A 1 86 ? -0.625 4.519 -9.709 1.00 85.38 86 GLU A N 1
ATOM 714 C CA . GLU A 1 86 ? -1.297 5.673 -10.319 1.00 85.38 86 GLU A CA 1
ATOM 715 C C . GLU A 1 86 ? -0.532 6.979 -10.077 1.00 85.38 86 GLU A C 1
ATOM 717 O O . GLU A 1 86 ? -0.388 7.795 -10.982 1.00 85.38 86 GLU A O 1
ATOM 722 N N . MET A 1 87 ? 0.040 7.167 -8.882 1.00 88.44 87 MET A N 1
ATOM 723 C CA . MET A 1 87 ? 0.799 8.381 -8.557 1.00 88.44 87 MET A CA 1
ATOM 724 C C . MET A 1 87 ? 2.058 8.552 -9.413 1.00 88.44 87 MET A C 1
ATOM 726 O O . MET A 1 87 ? 2.450 9.685 -9.687 1.00 88.44 87 MET A O 1
ATOM 730 N N . VAL A 1 88 ? 2.709 7.453 -9.810 1.00 85.06 88 VAL A N 1
ATOM 731 C CA . VAL A 1 88 ? 3.851 7.504 -10.734 1.00 85.06 88 VAL A CA 1
ATOM 732 C C . VAL A 1 88 ? 3.363 7.748 -12.161 1.00 85.06 88 VAL A C 1
ATOM 734 O O . VAL A 1 88 ? 3.895 8.639 -12.813 1.00 85.06 88 VAL A O 1
ATOM 737 N N . LEU A 1 89 ? 2.328 7.028 -12.616 1.00 84.06 89 LEU A N 1
ATOM 738 C CA . LEU A 1 89 ? 1.789 7.171 -13.976 1.00 84.06 89 LEU A CA 1
ATOM 739 C C . LEU A 1 89 ? 1.208 8.560 -14.268 1.00 84.06 89 LEU A C 1
ATOM 741 O O . LEU A 1 89 ? 1.342 9.054 -15.384 1.00 84.06 89 LEU A O 1
ATOM 745 N N . ALA A 1 90 ? 0.568 9.188 -13.283 1.00 85.44 90 ALA A N 1
ATOM 746 C CA . ALA A 1 90 ? -0.028 10.514 -13.422 1.00 85.44 90 ALA A CA 1
ATOM 747 C C . ALA A 1 90 ? 1.010 11.650 -13.398 1.00 85.44 90 ALA A C 1
ATOM 749 O O . ALA A 1 90 ? 0.674 12.804 -13.672 1.00 85.44 90 ALA A O 1
ATOM 750 N N . HIS A 1 91 ? 2.266 11.361 -13.046 1.00 85.19 91 HIS A N 1
ATOM 751 C CA . HIS A 1 91 ? 3.312 12.371 -12.986 1.00 85.19 91 HIS A CA 1
ATOM 752 C C . HIS A 1 91 ? 4.010 12.513 -14.344 1.00 85.19 91 HIS A C 1
ATOM 754 O O . HIS A 1 91 ? 4.354 11.535 -14.992 1.00 85.19 91 HIS A O 1
ATOM 760 N N . HIS A 1 92 ? 4.336 13.744 -14.740 1.00 85.12 92 HIS A N 1
ATOM 761 C CA . HIS A 1 92 ? 5.079 14.037 -15.977 1.00 85.12 92 HIS A CA 1
ATOM 762 C C . HIS A 1 92 ? 6.555 13.586 -15.956 1.00 85.12 92 HIS A C 1
ATOM 764 O O . HIS A 1 92 ? 7.296 13.844 -16.902 1.00 85.12 92 HIS A O 1
ATOM 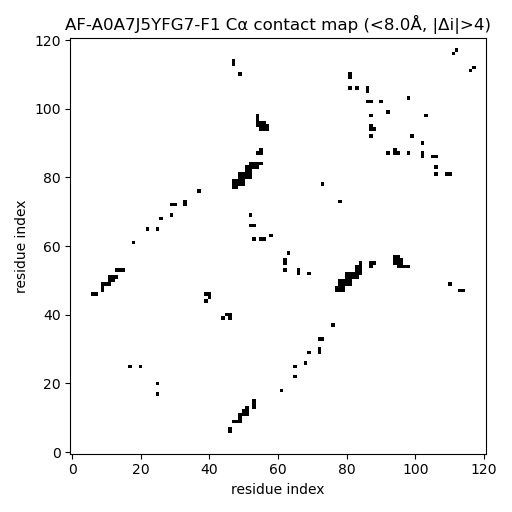770 N N . LEU A 1 93 ? 7.019 12.990 -14.851 1.00 83.94 93 LEU A N 1
ATOM 771 C CA . LEU A 1 93 ? 8.411 12.564 -14.707 1.00 83.94 93 LEU A CA 1
ATOM 772 C C . LEU A 1 93 ? 8.569 11.142 -15.255 1.00 83.94 93 LEU A C 1
ATOM 774 O O . LEU A 1 93 ? 7.601 10.388 -15.273 1.00 83.94 93 LEU A O 1
ATOM 778 N N . PRO A 1 94 ? 9.786 10.740 -15.660 1.00 80.75 94 PRO A N 1
ATOM 779 C CA . PRO A 1 94 ? 10.024 9.390 -16.147 1.00 80.75 94 PRO A CA 1
ATOM 780 C C . PRO A 1 94 ? 9.561 8.324 -15.150 1.00 80.75 94 PRO A C 1
ATOM 782 O O . PRO A 1 94 ? 9.952 8.338 -13.977 1.00 80.75 94 PRO A O 1
ATOM 785 N N . ASN A 1 95 ? 8.775 7.370 -15.651 1.00 77.50 95 ASN A N 1
ATOM 786 C CA . ASN A 1 95 ? 8.341 6.206 -14.890 1.00 77.50 95 ASN A CA 1
ATOM 787 C C . ASN A 1 95 ? 9.565 5.371 -14.505 1.00 77.50 95 ASN A C 1
ATOM 789 O O . ASN A 1 95 ? 10.200 4.732 -15.343 1.00 77.50 95 ASN A O 1
ATOM 793 N N . SER A 1 96 ? 9.897 5.389 -13.220 1.00 73.00 96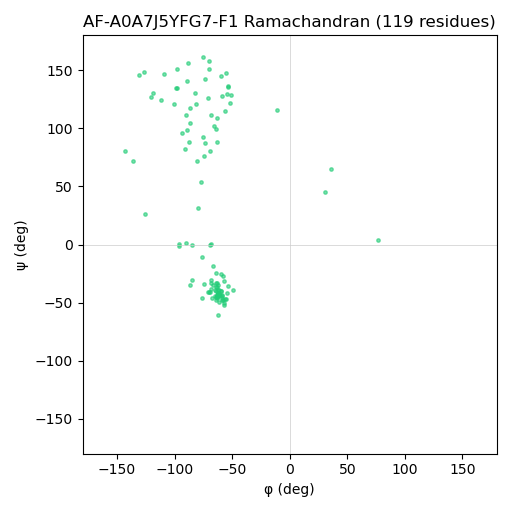 SER A N 1
ATOM 794 C CA . SER A 1 96 ? 11.043 4.690 -12.653 1.00 73.00 96 SER A CA 1
ATOM 795 C C . SER A 1 96 ? 10.580 3.817 -11.499 1.00 73.00 96 SER A C 1
ATOM 797 O O . SER A 1 96 ? 9.680 4.189 -10.742 1.00 73.00 96 SER A O 1
ATOM 799 N N . LEU A 1 97 ? 11.259 2.683 -11.298 1.00 74.44 97 LEU A N 1
ATOM 800 C CA . LEU A 1 97 ? 11.081 1.903 -10.070 1.00 74.44 97 LEU A CA 1
ATOM 801 C C . LEU A 1 97 ? 11.308 2.759 -8.833 1.00 74.44 97 LEU A C 1
ATOM 803 O O . LEU A 1 97 ? 10.628 2.588 -7.821 1.00 74.44 97 LEU A O 1
ATOM 807 N N . HIS A 1 98 ? 12.336 3.599 -8.911 1.00 81.69 98 HIS A N 1
ATOM 808 C CA . HIS A 1 98 ? 12.720 4.520 -7.867 1.00 81.69 98 HIS A CA 1
ATOM 809 C C . HIS A 1 98 ? 12.032 5.846 -8.191 1.00 81.69 98 HIS A C 1
ATOM 811 O O . HIS A 1 98 ? 12.528 6.580 -9.050 1.00 81.69 98 HIS A O 1
ATOM 817 N N . PRO A 1 99 ? 10.860 6.119 -7.584 1.00 79.75 99 P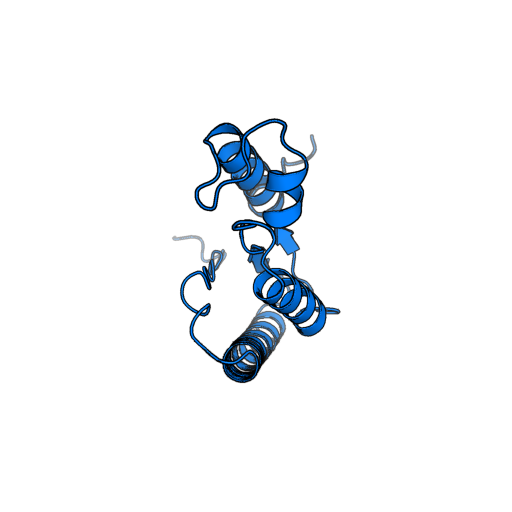RO A N 1
ATOM 818 C CA . PRO A 1 99 ? 10.109 7.329 -7.857 1.00 79.75 99 PRO A CA 1
ATOM 819 C C . PRO A 1 99 ? 10.962 8.538 -7.502 1.00 79.75 99 PRO A C 1
ATOM 821 O O . PRO A 1 99 ? 11.732 8.517 -6.541 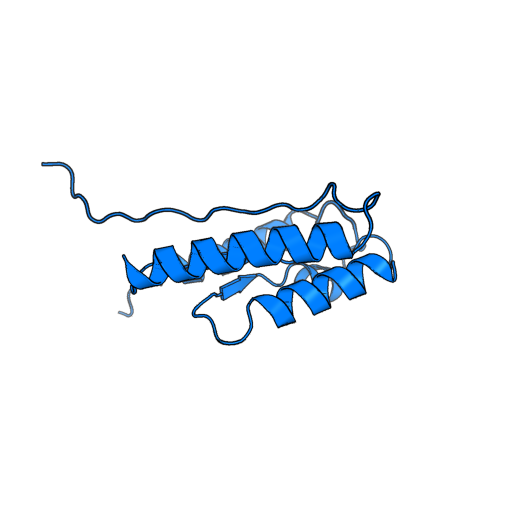1.00 79.75 99 PRO A O 1
ATOM 824 N N . GLN A 1 100 ? 10.811 9.598 -8.283 1.00 85.19 100 GLN A N 1
ATOM 825 C CA . GLN A 1 100 ? 11.535 10.833 -8.033 1.00 85.19 100 GLN A CA 1
ATOM 826 C C . GLN A 1 100 ? 11.026 11.535 -6.762 1.00 85.19 100 GLN A C 1
ATOM 828 O O . GLN A 1 100 ? 9.877 11.313 -6.357 1.00 85.19 100 GLN A O 1
ATOM 833 N N . PRO A 1 101 ? 11.840 12.412 -6.142 1.00 89.75 101 PRO A N 1
ATOM 834 C CA . PRO A 1 101 ? 11.483 13.086 -4.894 1.00 89.75 101 PRO A CA 1
ATOM 835 C C . PRO A 1 101 ? 10.095 13.756 -4.874 1.00 89.75 101 PRO A C 1
ATOM 837 O O . PRO A 1 101 ? 9.412 13.609 -3.860 1.00 89.75 101 PRO A O 1
ATOM 840 N N . PRO A 1 102 ? 9.605 14.408 -5.953 1.00 89.69 102 PRO A N 1
ATOM 841 C CA . PRO A 1 102 ? 8.256 14.985 -5.965 1.00 89.69 102 PRO A CA 1
ATOM 842 C C . PRO A 1 102 ? 7.142 13.945 -5.782 1.00 89.69 102 PRO A C 1
ATOM 844 O O . PRO A 1 102 ? 6.187 14.168 -5.040 1.00 89.69 102 PRO A O 1
ATOM 847 N N . ILE A 1 103 ? 7.294 12.768 -6.394 1.00 88.06 103 ILE A N 1
ATOM 848 C CA . ILE A 1 103 ? 6.333 11.666 -6.276 1.00 88.06 103 ILE A CA 1
ATOM 849 C C . ILE A 1 103 ? 6.409 11.063 -4.867 1.00 88.06 103 ILE A C 1
ATOM 851 O O . ILE A 1 103 ? 5.379 10.792 -4.255 1.00 88.06 103 ILE A O 1
ATOM 855 N N . ILE A 1 104 ? 7.619 10.899 -4.317 1.00 88.25 104 ILE A N 1
ATOM 856 C CA . ILE A 1 104 ? 7.807 10.440 -2.931 1.00 88.25 104 ILE A CA 1
ATOM 857 C C . ILE A 1 104 ? 7.126 11.404 -1.958 1.00 88.25 104 ILE A C 1
ATOM 859 O O . ILE A 1 104 ? 6.427 10.951 -1.054 1.00 88.25 104 ILE A O 1
ATOM 863 N N . LYS A 1 105 ? 7.288 12.716 -2.159 1.00 91.06 105 LYS A N 1
ATOM 864 C CA . LYS A 1 105 ? 6.624 13.733 -1.343 1.00 91.06 105 LYS A CA 1
ATOM 865 C C . LYS A 1 105 ? 5.106 13.565 -1.394 1.00 91.06 105 LYS A C 1
ATOM 867 O O . LYS A 1 105 ? 4.488 13.490 -0.343 1.00 91.06 105 LYS A O 1
ATOM 872 N N . ASN A 1 106 ? 4.528 13.399 -2.584 1.00 90.75 106 ASN A N 1
ATOM 873 C CA . ASN A 1 106 ? 3.094 13.153 -2.729 1.00 90.75 106 ASN A CA 1
ATOM 874 C C . ASN A 1 106 ? 2.645 11.875 -1.985 1.00 90.75 106 ASN A C 1
ATOM 876 O O . ASN A 1 106 ? 1.650 11.885 -1.265 1.00 90.75 106 ASN A O 1
ATOM 880 N N . MET A 1 107 ? 3.412 10.779 -2.082 1.00 89.25 107 MET A N 1
ATOM 881 C CA . MET A 1 107 ? 3.130 9.548 -1.324 1.00 89.25 107 MET A CA 1
ATOM 882 C C . MET A 1 107 ? 3.150 9.785 0.194 1.00 89.25 107 MET A C 1
ATOM 884 O O . MET A 1 107 ? 2.317 9.227 0.909 1.00 89.25 107 MET A O 1
ATOM 888 N N . MET A 1 108 ? 4.088 10.598 0.687 1.00 90.62 108 MET A N 1
ATOM 889 C CA . MET A 1 108 ? 4.175 10.961 2.104 1.00 90.62 108 MET A CA 1
ATOM 890 C C . MET A 1 108 ? 3.029 11.878 2.536 1.00 90.62 108 MET A C 1
ATOM 892 O O . MET A 1 108 ? 2.463 11.657 3.601 1.00 90.62 108 MET A O 1
ATOM 896 N N . ASP A 1 109 ? 2.644 12.853 1.714 1.00 90.81 109 ASP A N 1
ATOM 897 C CA . ASP A 1 109 ? 1.532 13.763 2.005 1.00 90.81 109 ASP A CA 1
ATOM 898 C C . ASP A 1 109 ? 0.212 1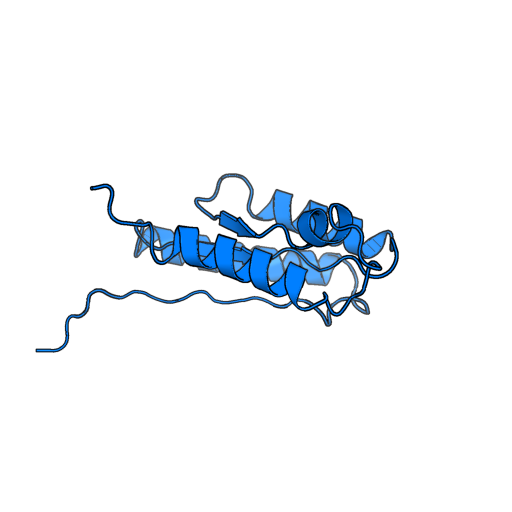2.974 2.147 1.00 90.81 109 ASP A C 1
ATOM 900 O O . ASP A 1 109 ? -0.529 13.157 3.117 1.00 90.81 109 ASP A O 1
ATOM 904 N N . VAL A 1 110 ? -0.035 12.004 1.256 1.00 89.75 110 VAL A N 1
ATOM 905 C CA . VAL A 1 110 ? -1.180 11.081 1.359 1.00 89.75 110 VAL A CA 1
ATOM 906 C C . VAL A 1 110 ? -1.079 10.201 2.609 1.00 89.75 110 VAL A C 1
ATOM 908 O O . VAL A 1 110 ? -2.058 10.069 3.340 1.00 89.75 110 VAL A O 1
ATOM 911 N N . LEU A 1 111 ? 0.091 9.627 2.908 1.00 88.62 111 LEU A N 1
ATOM 912 C CA . LEU A 1 111 ? 0.294 8.839 4.130 1.00 88.62 111 LEU A CA 1
ATOM 913 C C . LEU A 1 111 ? -0.040 9.654 5.388 1.00 88.62 111 LEU A C 1
ATOM 915 O O . LEU A 1 111 ? -0.761 9.171 6.265 1.00 88.62 111 LEU A O 1
ATOM 919 N N . PHE A 1 112 ? 0.455 10.890 5.459 1.00 88.12 112 PHE A N 1
ATOM 920 C CA . PHE A 1 112 ? 0.247 11.761 6.607 1.00 88.12 112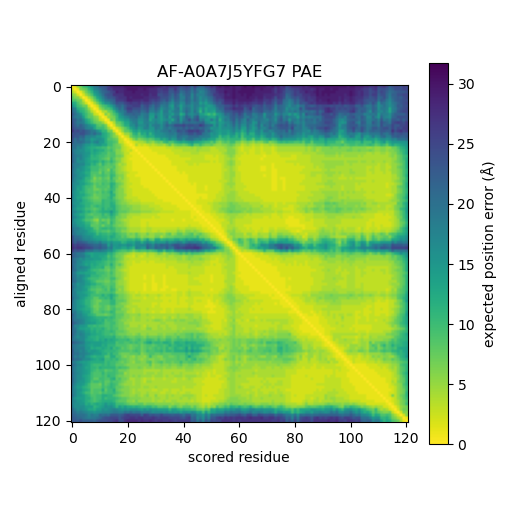 PHE A CA 1
ATOM 921 C C . PHE A 1 112 ? -1.201 12.208 6.760 1.00 88.12 112 PHE A C 1
ATOM 923 O O . PHE A 1 112 ? -1.655 12.331 7.897 1.00 88.12 112 PHE A O 1
ATOM 930 N N . SER A 1 113 ? -1.949 12.340 5.660 1.00 87.75 113 SER A N 1
ATOM 931 C CA . SER A 1 113 ? -3.387 12.631 5.706 1.00 87.75 113 SER A CA 1
ATOM 932 C C . SER A 1 113 ? -4.185 11.587 6.504 1.00 87.75 113 SER A C 1
ATOM 934 O O . SER A 1 113 ? -5.153 11.937 7.177 1.00 87.75 113 SER A O 1
ATOM 936 N N . TYR A 1 114 ? -3.743 10.322 6.508 1.00 85.69 114 TYR A N 1
ATOM 937 C CA . TYR A 1 114 ? -4.389 9.245 7.264 1.00 85.69 114 TYR A CA 1
ATOM 938 C C . TYR A 1 114 ? -3.895 9.136 8.710 1.00 85.69 114 TYR A C 1
ATOM 940 O O . TYR A 1 114 ? -4.668 8.783 9.599 1.00 85.69 114 TYR A O 1
ATOM 948 N N . THR A 1 115 ? -2.611 9.402 8.969 1.00 83.00 115 THR A N 1
ATOM 949 C CA . THR A 1 115 ? -2.037 9.264 10.322 1.00 83.00 115 THR A CA 1
ATOM 950 C C . THR A 1 115 ? -2.233 10.499 11.195 1.00 83.00 115 THR A C 1
ATOM 952 O O . THR A 1 115 ? -2.311 10.382 12.415 1.00 83.00 115 THR A O 1
ATOM 955 N N . CYS A 1 116 ? -2.284 11.681 10.583 1.00 82.31 116 CYS A N 1
ATOM 956 C CA . CYS A 1 116 ? -2.443 12.964 11.253 1.00 82.31 116 CYS A CA 1
ATOM 957 C C . CYS A 1 116 ? -3.470 13.802 10.478 1.00 82.31 116 CYS A C 1
ATOM 959 O O . CYS A 1 116 ? -3.095 14.751 9.784 1.00 82.31 116 CYS A O 1
ATOM 961 N N . PRO A 1 117 ? -4.767 13.446 10.545 1.00 73.88 117 PRO A N 1
ATOM 962 C CA . PRO A 1 117 ? -5.796 14.293 9.968 1.00 73.88 117 PRO A CA 1
ATOM 963 C C . PRO A 1 117 ? -5.706 15.660 10.647 1.00 73.88 117 PRO A C 1
ATOM 965 O O . PRO A 1 117 ? -5.667 15.740 11.880 1.00 73.88 117 PRO A O 1
ATOM 968 N N . GLN A 1 118 ? -5.627 16.731 9.853 1.00 67.25 118 GLN A N 1
ATOM 969 C CA . GLN A 1 118 ? -5.702 18.084 10.395 1.00 67.25 118 GLN A CA 1
ATOM 970 C C . GLN A 1 118 ? -6.962 18.149 11.261 1.00 67.25 118 GLN A C 1
ATOM 972 O O . GLN A 1 118 ? -8.054 17.831 10.786 1.00 67.25 118 GLN A O 1
ATOM 977 N N . LYS A 1 119 ? -6.809 18.478 12.551 1.00 58.38 119 LYS A N 1
ATOM 978 C CA . LYS A 1 119 ? -7.967 18.762 13.400 1.00 58.38 119 LYS A CA 1
ATOM 979 C C . LYS A 1 119 ? -8.727 19.880 12.699 1.00 58.38 119 LYS A C 1
ATOM 981 O O . LYS A 1 119 ? -8.161 20.957 12.527 1.00 58.38 119 LYS A O 1
ATOM 986 N N . GLY A 1 120 ? -9.948 19.591 12.249 1.00 57.12 120 GLY A N 1
ATOM 987 C CA . GLY A 1 120 ? -10.849 20.629 11.764 1.00 57.12 120 GLY A CA 1
ATOM 988 C C . GLY A 1 120 ? -10.913 21.728 12.820 1.00 57.12 120 GLY A C 1
ATOM 989 O O . GLY A 1 120 ? -11.045 21.412 14.007 1.00 57.12 120 GLY A O 1
ATOM 990 N N . GLY A 1 121 ? -10.689 22.969 12.387 1.00 38.41 121 GLY A N 1
ATOM 991 C CA . GLY A 1 121 ? -10.944 24.150 13.208 1.00 38.41 121 GLY A CA 1
ATOM 992 C C . GLY A 1 121 ? -12.412 24.246 13.585 1.00 38.41 121 GLY A C 1
ATOM 993 O O . GLY A 1 121 ? -13.249 23.757 12.792 1.00 38.41 121 GLY A O 1
#

pLDDT: mean 78.28, std 18.64, range [30.55, 95.31]

Sequence (121 aa):
MINRGSQHCCRFWNLGSLWFFPIEVYIRRLQRIRSAVVRLLDRAPKTVIIIRTANPKAFDWFSVQCDKVLRAIFKGLNVHLIDAWEMVLAHHLPNSLHPQPPIIKNMMDVLFSYTCPQKGG

Solvent-accessible surface area (backbone atoms only — not comparable to full-atom values): 7596 Å² total; per-residue (Å²): 137,80,82,85,72,79,77,75,73,67,73,80,72,80,72,85,84,49,87,91,52,63,68,67,60,54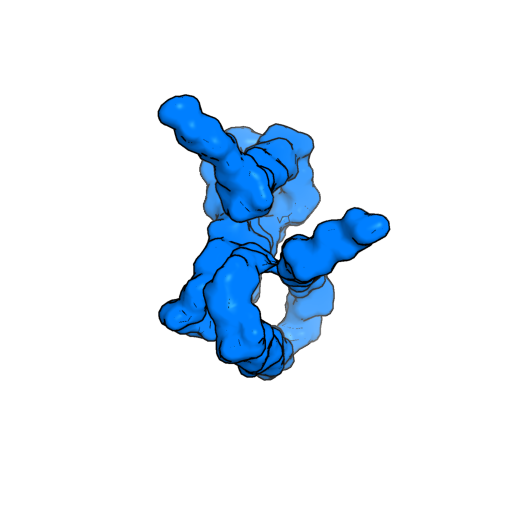,50,55,52,50,51,55,49,44,52,53,49,53,56,47,39,73,78,38,72,84,58,74,41,54,46,63,50,66,51,52,54,79,88,40,70,66,60,57,50,50,52,53,50,52,54,61,68,52,58,95,52,88,58,46,75,46,55,39,36,60,54,42,71,75,39,97,57,83,76,35,64,72,64,54,70,71,53,49,48,51,56,48,55,56,53,41,52,73,78,56,60,76,76,79,128

Secondary structure (DSSP, 8-state):
---------------TT-TTS-HHHHHHHHHHHHHHHHHHHHH-TT---EEEPPP--TT-HHHHHHHHHHHHHHTTSS-EEE-HHHHHHTSSS---SS--HHHHHHHHHHHHHHHS-----

Radius of gyration: 15.98 Å; Cα contacts (8 Å, |Δi|>4): 103; chains: 1; bounding box: 27×43×51 Å